Protein AF-A0A920T3Z1-F1 (afdb_monomer)

Solvent-accessible surface area (backbone atoms only — not comparable to full-atom values): 3252 Å² total; per-residue (Å²): 115,73,66,35,59,51,47,38,53,52,33,56,53,45,37,76,77,45,74,77,45,21,67,51,29,42,55,29,14,55,30,28,46,75,74,71,35,52,73,60,14,51,54,23,40,55,50,8,41,73,54,66,39,63,70,88,79,68,80,122

Mean predicted aligned error: 4.26 Å

Sequence (60 aa):
MGDFEQAISNFSKAIKLKPDVADIYGNRAVAHAAIGQDIESEKDFDEAVRLGAPPDGLGV

Foldseek 3Di:
DVVLVVLLVVLVVVCVVPVLALVSLLSNLVSCVVVVNNVSSVVSNVSSVVSPDDNVVRDD

Nearest PDB structures (foldseek):
  3kd7-assembly1_A  TM=9.531E-01  e=1.195E-02  unidentified
  8fwd-assembly1_7  TM=9.603E-01  e=1.507E-01  synthetic construct
  6c6k-assembly1_A  TM=9.129E-01  e=1.131E+00  Homo sapiens
  6c6k-assembly2_B  TM=8.823E-01  e=1.693E+00  Homo sapiens
  5w5i-assembly1_C  TM=8.380E-01  e=1.693E+00  Homo sapiens

Radius of gyration: 10.48 Å; Cα contacts (8 Å, |Δi|>4): 66; chains: 1; bounding box: 26×26×20 Å

Structure (mmCIF, N/CA/C/O backbone):
data_AF-A0A920T3Z1-F1
#
_entry.id   AF-A0A920T3Z1-F1
#
loop_
_atom_site.group_PDB
_atom_site.id
_atom_site.type_symbol
_atom_site.label_atom_id
_atom_site.label_alt_id
_atom_site.label_comp_id
_atom_site.label_asym_id
_atom_site.label_entity_id
_atom_site.label_seq_id
_atom_site.pdbx_PDB_ins_code
_atom_site.Cartn_x
_atom_site.Cartn_y
_atom_site.Cartn_z
_atom_site.occupancy
_atom_site.B_iso_or_equiv
_atom_site.auth_seq_id
_atom_site.auth_comp_id
_atom_site.auth_asym_id
_atom_site.auth_atom_id
_atom_site.pdbx_PDB_model_num
ATOM 1 N N . MET A 1 1 ? -18.117 0.123 3.615 1.00 58.72 1 MET A N 1
ATOM 2 C CA . MET A 1 1 ? -16.975 0.287 4.546 1.00 58.72 1 MET A CA 1
ATOM 3 C C . MET A 1 1 ? -16.261 -1.045 4.769 1.00 58.72 1 MET A C 1
ATOM 5 O O . MET A 1 1 ? -15.063 -1.082 4.546 1.00 58.72 1 MET A O 1
ATOM 9 N N . GLY A 1 2 ? -16.966 -2.148 5.065 1.00 71.94 2 GLY A N 1
ATOM 10 C CA . GLY A 1 2 ? -16.327 -3.466 5.250 1.00 71.94 2 GLY A CA 1
ATOM 11 C C . GLY A 1 2 ? -15.642 -4.079 4.013 1.00 71.94 2 GLY A C 1
ATOM 12 O O . GLY A 1 2 ? -14.739 -4.899 4.165 1.00 71.94 2 GLY A O 1
ATOM 13 N N . ASP A 1 3 ? -16.017 -3.675 2.796 1.00 84.62 3 ASP A N 1
ATOM 14 C CA . ASP A 1 3 ? -15.396 -4.176 1.560 1.00 84.62 3 ASP A CA 1
ATOM 15 C C . ASP A 1 3 ? -13.965 -3.654 1.357 1.00 84.62 3 ASP A C 1
ATOM 17 O O . ASP A 1 3 ? -13.098 -4.386 0.881 1.00 84.62 3 ASP A O 1
ATOM 21 N N . PHE A 1 4 ? -13.689 -2.415 1.777 1.00 90.62 4 PHE A N 1
ATOM 22 C CA . PHE A 1 4 ? -12.367 -1.801 1.628 1.00 90.62 4 PHE A CA 1
ATOM 23 C C . PHE A 1 4 ? -11.355 -2.369 2.623 1.00 90.62 4 PHE A C 1
ATOM 25 O O . PHE A 1 4 ? -10.228 -2.666 2.241 1.00 90.62 4 PHE A O 1
ATOM 32 N N . GLU A 1 5 ? -11.758 -2.624 3.870 1.00 92.31 5 GLU A N 1
ATOM 33 C CA . GLU A 1 5 ? -10.888 -3.280 4.858 1.00 92.31 5 GLU A CA 1
ATOM 34 C C . GLU A 1 5 ? -10.508 -4.707 4.423 1.00 92.31 5 GLU A C 1
ATOM 36 O O . GLU A 1 5 ? -9.352 -5.129 4.545 1.00 92.31 5 GLU A O 1
ATOM 41 N N . GLN A 1 6 ? -11.455 -5.449 3.837 1.00 94.44 6 GLN A N 1
ATOM 42 C CA . GLN A 1 6 ? -11.167 -6.749 3.226 1.00 94.44 6 GLN A CA 1
ATOM 43 C C . GLN A 1 6 ? -10.239 -6.629 2.014 1.00 94.44 6 GLN A C 1
ATOM 45 O O . GLN A 1 6 ? -9.310 -7.432 1.884 1.00 94.44 6 GLN A O 1
ATOM 50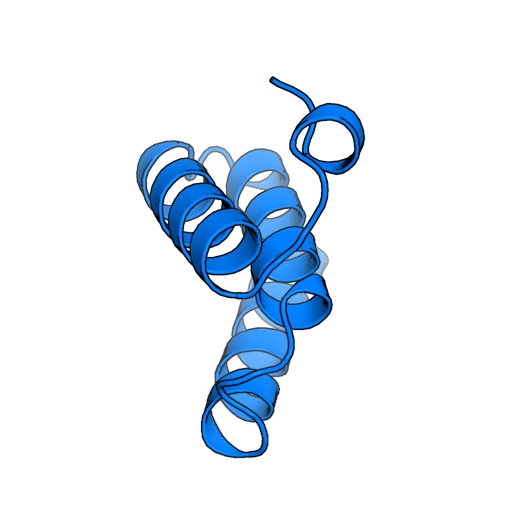 N N . ALA A 1 7 ? -10.448 -5.631 1.153 1.00 94.00 7 ALA A N 1
ATOM 51 C CA . ALA A 1 7 ? -9.571 -5.362 0.018 1.00 94.00 7 ALA A CA 1
ATOM 52 C C . ALA A 1 7 ? -8.132 -5.084 0.482 1.00 94.00 7 ALA A C 1
ATOM 54 O O . ALA A 1 7 ? -7.206 -5.739 0.007 1.00 94.00 7 ALA A O 1
ATOM 55 N N . ILE A 1 8 ? -7.948 -4.228 1.490 1.00 95.75 8 ILE A N 1
ATOM 56 C CA . ILE A 1 8 ? -6.642 -3.933 2.099 1.00 95.75 8 ILE A CA 1
ATOM 57 C C . ILE A 1 8 ? -5.967 -5.210 2.604 1.00 95.75 8 ILE A C 1
ATOM 59 O O . ILE A 1 8 ? -4.777 -5.433 2.352 1.00 95.75 8 ILE A O 1
ATOM 63 N N . SER A 1 9 ? -6.713 -6.089 3.281 1.00 95.62 9 SER A N 1
ATOM 64 C CA . SER A 1 9 ? -6.183 -7.373 3.754 1.00 95.62 9 SER A CA 1
ATOM 65 C C . SER A 1 9 ? -5.740 -8.274 2.595 1.00 95.62 9 SER A C 1
ATOM 67 O O . SER A 1 9 ? -4.657 -8.866 2.639 1.00 95.62 9 SER A O 1
ATOM 69 N N . ASN A 1 10 ? -6.546 -8.356 1.535 1.00 96.19 10 ASN A N 1
ATOM 70 C CA . ASN A 1 10 ? -6.240 -9.155 0.351 1.00 96.19 10 ASN A CA 1
ATOM 71 C C . ASN A 1 10 ? -5.014 -8.619 -0.397 1.00 96.19 10 ASN A C 1
ATOM 73 O O . ASN A 1 10 ? -4.111 -9.398 -0.704 1.00 96.19 10 ASN A O 1
ATOM 77 N N . PHE A 1 11 ? -4.922 -7.305 -0.610 1.00 96.06 11 PHE A N 1
ATOM 78 C CA . PHE A 1 11 ? -3.749 -6.684 -1.223 1.00 96.06 11 PHE A CA 1
ATOM 79 C C . PHE A 1 11 ? -2.502 -6.843 -0.357 1.00 96.06 11 PHE A C 1
ATOM 81 O O . PHE A 1 11 ? -1.440 -7.170 -0.871 1.00 96.06 11 PHE A O 1
ATOM 88 N N . SER A 1 12 ? -2.625 -6.753 0.968 1.00 95.94 12 SER A N 1
ATOM 89 C CA . SER A 1 12 ? -1.500 -7.001 1.878 1.00 95.94 12 SER A CA 1
ATOM 90 C C . SER A 1 12 ? -0.974 -8.436 1.792 1.00 95.94 12 SER A C 1
ATOM 92 O O . SER A 1 12 ? 0.228 -8.666 1.916 1.00 95.94 12 SER A O 1
ATOM 94 N N . LYS A 1 13 ? -1.846 -9.424 1.555 1.00 97.06 13 LYS A N 1
ATOM 95 C CA . LYS A 1 13 ? -1.412 -10.799 1.258 1.00 97.06 13 LYS A CA 1
ATOM 96 C C . LYS A 1 13 ? -0.774 -10.893 -0.126 1.00 97.06 13 LYS A C 1
ATOM 98 O O . LYS A 1 13 ? 0.243 -11.563 -0.266 1.00 97.06 13 LYS A O 1
ATOM 103 N N . ALA A 1 14 ? -1.341 -10.220 -1.123 1.00 95.81 14 ALA A N 1
ATOM 104 C CA . ALA A 1 14 ? -0.810 -10.211 -2.480 1.00 95.81 14 ALA A CA 1
ATOM 105 C C . ALA A 1 14 ? 0.595 -9.583 -2.544 1.00 95.81 14 ALA A C 1
ATOM 107 O O . ALA A 1 14 ? 1.467 -10.153 -3.189 1.00 95.81 14 ALA A O 1
ATOM 108 N N . ILE A 1 15 ? 0.856 -8.518 -1.779 1.00 95.75 15 ILE A N 1
ATOM 109 C CA . ILE A 1 15 ? 2.182 -7.894 -1.629 1.00 95.75 15 ILE A CA 1
ATOM 110 C C . ILE A 1 15 ? 3.203 -8.877 -1.055 1.00 95.75 15 ILE A C 1
ATOM 112 O O . ILE A 1 15 ? 4.326 -8.954 -1.538 1.00 95.75 15 ILE A O 1
ATOM 116 N N . LYS A 1 16 ? 2.820 -9.703 -0.073 1.00 95.44 16 LYS A N 1
ATOM 117 C CA . LYS A 1 16 ? 3.720 -10.748 0.454 1.00 95.44 16 LYS A CA 1
ATOM 118 C C . LYS A 1 16 ? 4.096 -11.797 -0.595 1.00 95.44 16 LYS A C 1
ATOM 120 O O . LYS A 1 16 ? 5.141 -12.424 -0.464 1.00 95.44 16 LYS A O 1
ATOM 125 N N . LEU A 1 17 ? 3.235 -12.024 -1.588 1.00 95.94 17 LEU A N 1
ATOM 126 C CA . LEU A 1 17 ? 3.480 -12.976 -2.673 1.00 95.94 17 LEU A CA 1
ATOM 127 C C . LEU A 1 17 ? 4.237 -12.337 -3.842 1.00 95.94 17 LEU A C 1
ATOM 129 O O . LEU A 1 17 ? 5.039 -13.008 -4.485 1.00 95.94 17 LEU A O 1
ATOM 133 N N . LYS A 1 18 ? 3.947 -11.069 -4.139 1.00 93.25 18 LYS A N 1
ATOM 134 C CA . LYS A 1 18 ? 4.512 -10.301 -5.248 1.00 93.25 18 LYS A CA 1
ATOM 135 C C . LYS A 1 18 ? 4.726 -8.844 -4.815 1.00 93.25 18 LYS A C 1
ATOM 137 O O . LYS A 1 18 ? 3.872 -8.004 -5.101 1.00 93.25 18 LYS A O 1
ATOM 142 N N . PRO A 1 19 ? 5.841 -8.547 -4.130 1.00 93.81 19 PRO A N 1
ATOM 143 C CA . PRO A 1 19 ? 6.122 -7.199 -3.645 1.00 93.81 19 PRO A CA 1
ATOM 144 C C . PRO A 1 19 ? 6.537 -6.240 -4.767 1.00 93.81 19 PRO A C 1
ATOM 146 O O . PRO A 1 19 ? 6.535 -5.041 -4.562 1.00 93.81 19 PRO A O 1
ATOM 149 N N . ASP A 1 20 ? 6.854 -6.740 -5.961 1.00 92.94 20 ASP A N 1
ATOM 150 C CA . ASP A 1 20 ? 7.342 -5.914 -7.072 1.00 92.94 20 ASP A CA 1
ATOM 151 C C . ASP A 1 20 ? 6.237 -5.487 -8.058 1.00 92.94 20 ASP A C 1
ATOM 153 O O . ASP A 1 20 ? 6.520 -5.066 -9.178 1.00 92.94 20 ASP A O 1
ATOM 157 N N . VAL A 1 21 ? 4.960 -5.646 -7.693 1.00 93.62 21 VAL A N 1
ATOM 158 C CA . VAL A 1 21 ? 3.828 -5.316 -8.576 1.00 93.62 21 VAL A CA 1
ATOM 159 C C . VAL A 1 21 ? 3.188 -4.009 -8.131 1.00 93.62 21 VAL A C 1
ATOM 161 O O . VAL A 1 21 ? 2.377 -3.987 -7.204 1.00 93.62 21 VAL A O 1
ATOM 164 N N . ALA A 1 2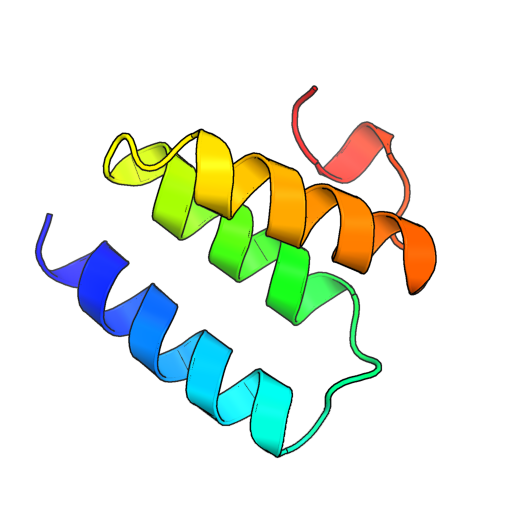2 ? 3.517 -2.936 -8.848 1.00 92.81 22 ALA A N 1
ATOM 165 C CA . ALA A 1 22 ? 3.060 -1.578 -8.567 1.00 92.81 22 ALA A CA 1
ATOM 166 C C . ALA A 1 22 ? 1.525 -1.447 -8.466 1.00 92.81 22 ALA A C 1
ATOM 168 O O . ALA A 1 22 ? 1.019 -0.775 -7.569 1.00 92.81 22 ALA A O 1
ATOM 169 N N . ASP A 1 23 ? 0.771 -2.158 -9.316 1.00 91.75 23 ASP A N 1
ATOM 170 C CA . ASP A 1 23 ? -0.700 -2.142 -9.300 1.00 91.75 23 ASP A CA 1
ATOM 171 C C . ASP A 1 23 ? -1.295 -2.597 -7.961 1.00 91.75 23 ASP A C 1
ATOM 173 O O . ASP A 1 23 ? -2.371 -2.146 -7.570 1.00 91.75 23 ASP A O 1
ATOM 177 N N . ILE A 1 24 ? -0.631 -3.507 -7.239 1.00 94.69 24 ILE A N 1
ATOM 178 C CA . ILE A 1 24 ? -1.154 -4.006 -5.960 1.00 94.69 24 ILE A CA 1
ATOM 179 C C . ILE A 1 24 ? -1.112 -2.892 -4.911 1.00 94.69 24 ILE A C 1
ATOM 181 O O . ILE A 1 24 ? -2.068 -2.736 -4.151 1.00 94.69 24 ILE A O 1
ATOM 185 N N . TYR A 1 25 ? -0.040 -2.102 -4.907 1.00 95.06 25 TYR A N 1
ATOM 186 C CA . TYR A 1 25 ? 0.101 -0.953 -4.023 1.00 95.06 25 TYR A CA 1
ATOM 187 C C . TYR A 1 25 ? -0.886 0.152 -4.401 1.00 95.06 25 TYR 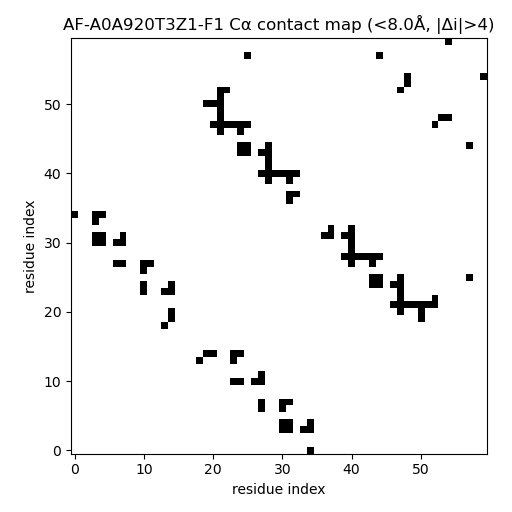A C 1
ATOM 189 O O . TYR A 1 25 ? -1.626 0.602 -3.536 1.00 95.06 25 TYR A O 1
ATOM 197 N N . GLY A 1 26 ? -1.022 0.494 -5.68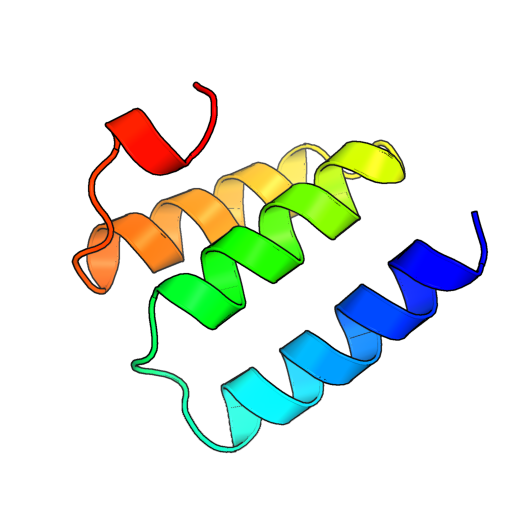8 1.00 93.44 26 GLY A N 1
ATOM 198 C CA . GLY A 1 26 ? -2.008 1.487 -6.134 1.00 93.44 26 GLY A CA 1
ATOM 199 C C . GLY A 1 26 ? -3.453 1.110 -5.776 1.00 93.44 26 GLY A C 1
ATOM 200 O O . GLY A 1 26 ? -4.216 1.933 -5.275 1.00 93.44 26 GLY A O 1
ATOM 201 N N . ASN A 1 27 ? -3.829 -0.161 -5.941 1.00 92.81 27 ASN A N 1
ATOM 202 C CA . ASN A 1 27 ? -5.163 -0.632 -5.561 1.00 92.81 27 ASN A CA 1
ATOM 203 C C . ASN A 1 27 ? -5.382 -0.638 -4.038 1.00 92.81 27 ASN A C 1
ATOM 205 O O . ASN A 1 27 ? -6.494 -0.371 -3.572 1.00 92.81 27 ASN A O 1
ATOM 209 N N . ARG A 1 28 ? -4.337 -0.929 -3.250 1.00 95.50 28 ARG A N 1
ATOM 210 C CA . ARG A 1 28 ? -4.399 -0.846 -1.785 1.00 95.50 28 ARG A CA 1
ATOM 211 C C . ARG A 1 28 ? -4.490 0.602 -1.308 1.00 95.50 28 ARG A C 1
ATOM 213 O O . ARG A 1 28 ? -5.306 0.873 -0.430 1.00 95.50 28 ARG A O 1
ATOM 220 N N . ALA A 1 29 ? -3.769 1.518 -1.949 1.00 94.50 29 ALA A N 1
ATOM 221 C CA . ALA A 1 29 ? -3.839 2.948 -1.687 1.00 94.50 29 ALA A CA 1
ATOM 222 C C . ALA A 1 29 ? -5.262 3.488 -1.880 1.00 94.50 29 ALA A C 1
ATOM 224 O O . ALA A 1 29 ? -5.837 4.067 -0.963 1.00 94.50 29 ALA A O 1
ATOM 225 N N . VAL A 1 30 ? -5.899 3.182 -3.016 1.00 93.06 30 VAL A N 1
ATOM 226 C CA . VAL A 1 30 ? -7.299 3.566 -3.277 1.00 93.06 30 VAL A CA 1
ATOM 227 C C . VAL A 1 30 ? -8.245 3.027 -2.198 1.00 93.06 30 VAL A C 1
ATOM 229 O O . VAL A 1 30 ? -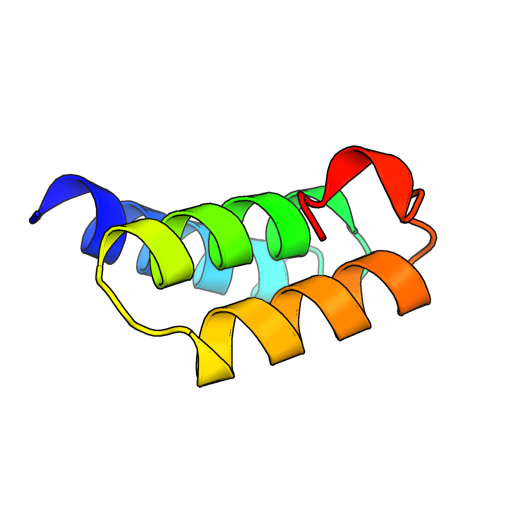9.151 3.734 -1.752 1.00 93.06 30 VAL A O 1
ATOM 232 N N . ALA A 1 31 ? -8.035 1.790 -1.740 1.00 94.06 31 ALA A N 1
ATOM 233 C CA . ALA A 1 31 ? -8.834 1.218 -0.660 1.00 94.06 31 ALA A CA 1
ATOM 234 C C . ALA A 1 31 ? -8.596 1.927 0.688 1.00 94.06 31 ALA A C 1
ATOM 236 O O . ALA A 1 31 ? -9.559 2.128 1.427 1.00 94.06 31 ALA A O 1
ATOM 237 N N . HIS A 1 32 ? -7.361 2.342 0.988 1.00 94.88 32 HIS A N 1
ATOM 238 C CA . HIS A 1 32 ? -7.027 3.159 2.158 1.00 94.88 32 HIS A CA 1
ATOM 239 C C . HIS A 1 32 ? -7.682 4.547 2.095 1.00 94.88 32 HIS A C 1
ATOM 241 O O . HIS A 1 32 ? -8.344 4.947 3.056 1.00 94.88 32 HIS A O 1
ATOM 247 N N . ALA A 1 33 ? -7.597 5.242 0.958 1.00 92.56 33 ALA A N 1
ATOM 248 C CA . ALA A 1 33 ? -8.259 6.531 0.746 1.00 92.56 33 ALA A CA 1
ATOM 249 C C . ALA A 1 33 ? -9.785 6.427 0.927 1.00 92.56 33 ALA A C 1
ATOM 251 O O . ALA A 1 33 ? -10.409 7.262 1.580 1.00 92.56 33 ALA A O 1
ATOM 252 N N . ALA A 1 34 ? -10.399 5.343 0.439 1.00 91.75 34 ALA A N 1
ATOM 253 C CA . ALA A 1 34 ? -11.840 5.117 0.557 1.00 91.75 34 ALA A CA 1
ATOM 254 C C . ALA A 1 34 ? -12.343 4.939 2.006 1.00 91.75 34 ALA A C 1
ATOM 256 O O . ALA A 1 34 ? -13.544 5.069 2.259 1.00 91.75 34 ALA A O 1
ATOM 257 N N . ILE A 1 35 ? -11.449 4.650 2.959 1.00 93.12 35 ILE A N 1
ATOM 258 C CA . ILE A 1 35 ? -11.761 4.567 4.395 1.00 93.12 35 ILE A CA 1
ATOM 259 C C . ILE A 1 35 ? -11.137 5.705 5.217 1.00 93.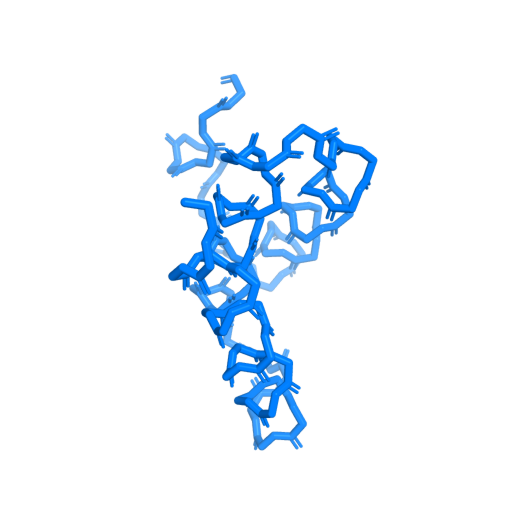12 35 ILE A C 1
ATOM 261 O O . ILE A 1 35 ? -11.170 5.649 6.446 1.00 93.12 35 ILE A O 1
ATOM 265 N N . GLY A 1 36 ? -10.599 6.740 4.560 1.00 93.06 36 GLY A N 1
ATOM 266 C CA . GLY A 1 36 ? -9.996 7.913 5.204 1.00 93.06 36 GLY A CA 1
ATOM 267 C C . GLY A 1 36 ? -8.624 7.652 5.829 1.00 93.06 36 GLY A C 1
ATOM 268 O O . GLY A 1 36 ? -8.229 8.338 6.769 1.00 93.06 36 GLY A O 1
ATOM 269 N N . GLN A 1 37 ? -7.907 6.630 5.359 1.00 94.50 37 GLN A N 1
ATOM 270 C CA . GLN A 1 37 ? -6.540 6.322 5.781 1.00 94.50 37 GLN A CA 1
ATOM 271 C C . GLN A 1 37 ? -5.523 6.958 4.830 1.00 94.50 37 GLN A C 1
ATOM 273 O O . GLN A 1 37 ? -4.715 6.266 4.213 1.00 94.50 37 GLN A O 1
ATOM 278 N N . ASP A 1 38 ? -5.555 8.284 4.729 1.00 91.31 38 ASP A N 1
ATOM 279 C CA . ASP A 1 38 ? -4.784 9.037 3.732 1.00 91.31 38 ASP A CA 1
ATOM 280 C C . ASP A 1 38 ? -3.269 8.805 3.865 1.00 91.31 38 ASP A C 1
ATOM 282 O O . ASP A 1 38 ? -2.599 8.553 2.872 1.00 91.31 38 ASP A O 1
ATOM 286 N N . ILE A 1 39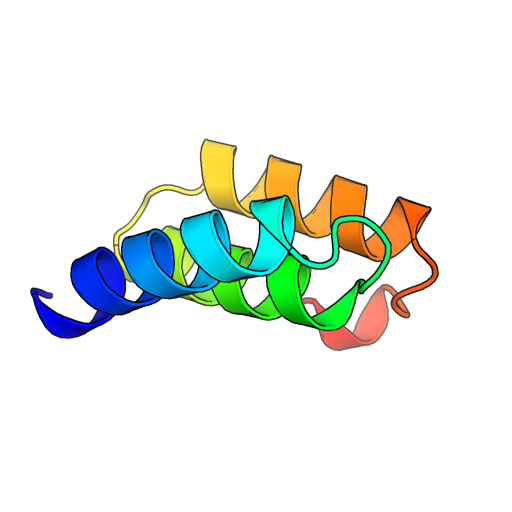 ? -2.747 8.733 5.097 1.00 94.44 39 ILE A N 1
ATOM 287 C CA . ILE A 1 39 ? -1.318 8.468 5.359 1.00 94.44 39 ILE A CA 1
ATOM 288 C C . ILE A 1 39 ? -0.872 7.109 4.797 1.00 94.44 39 ILE A C 1
ATOM 290 O O . ILE A 1 39 ? 0.234 6.979 4.275 1.00 94.44 39 ILE A O 1
ATOM 294 N N . GLU A 1 40 ? -1.698 6.070 4.941 1.00 94.62 40 GLU A N 1
ATOM 295 C CA . GLU A 1 40 ? -1.364 4.742 4.409 1.00 94.62 40 GLU A CA 1
ATOM 296 C C . GLU A 1 40 ? -1.554 4.701 2.889 1.00 94.62 40 GLU A C 1
ATOM 298 O O . GLU A 1 40 ? -0.761 4.070 2.193 1.00 94.62 40 GLU A O 1
ATOM 303 N N . SER A 1 41 ? -2.536 5.443 2.368 1.00 94.31 41 SER A N 1
ATOM 304 C CA . SER A 1 41 ? -2.721 5.628 0.929 1.00 94.31 41 SER A CA 1
ATOM 305 C C . SER A 1 41 ? -1.506 6.282 0.273 1.00 94.31 41 SER A C 1
ATOM 307 O O . SER A 1 41 ? -1.024 5.782 -0.738 1.00 94.31 41 SER A O 1
ATOM 309 N N . GLU A 1 42 ? -0.989 7.373 0.842 1.00 94.06 42 GLU A N 1
ATOM 310 C CA . GLU A 1 42 ? 0.186 8.079 0.316 1.00 94.06 42 GLU A CA 1
ATOM 311 C C . GLU A 1 42 ? 1.415 7.164 0.270 1.00 94.06 42 GLU A C 1
ATOM 313 O O . GLU A 1 42 ? 2.083 7.083 -0.758 1.00 94.06 42 GLU A O 1
ATOM 318 N N . LYS A 1 43 ? 1.667 6.393 1.337 1.00 94.69 43 LYS A N 1
ATOM 319 C CA . LYS A 1 43 ? 2.782 5.431 1.370 1.00 94.69 43 LYS A CA 1
ATOM 320 C C . LYS A 1 43 ? 2.680 4.374 0.277 1.00 94.69 43 LYS A C 1
ATOM 322 O O . LYS A 1 43 ? 3.687 4.011 -0.328 1.00 94.69 43 LYS A O 1
ATOM 327 N N . ASP A 1 44 ? 1.481 3.847 0.057 1.00 95.00 44 ASP A N 1
ATOM 328 C CA . ASP A 1 44 ? 1.260 2.848 -0.981 1.00 95.00 44 ASP A CA 1
ATOM 329 C C . ASP A 1 44 ? 1.402 3.446 -2.380 1.00 95.00 44 ASP A C 1
ATOM 331 O O . ASP A 1 44 ? 1.965 2.803 -3.265 1.00 95.00 44 ASP A O 1
ATOM 335 N N . PHE A 1 45 ? 0.966 4.688 -2.587 1.00 93.25 45 PHE A N 1
ATOM 336 C CA . PHE A 1 45 ? 1.199 5.380 -3.848 1.00 93.25 45 PHE A CA 1
ATOM 337 C C . PHE A 1 45 ? 2.681 5.649 -4.104 1.00 93.25 45 PHE A C 1
ATOM 339 O O . PHE A 1 45 ? 3.153 5.375 -5.208 1.00 93.25 45 PHE A O 1
ATOM 346 N N . ASP A 1 46 ? 3.433 6.082 -3.095 1.00 93.81 46 ASP A N 1
ATOM 347 C CA . ASP A 1 46 ? 4.883 6.258 -3.204 1.00 93.81 46 ASP A CA 1
ATOM 348 C C . ASP A 1 46 ? 5.584 4.951 -3.590 1.00 93.81 46 ASP A C 1
ATOM 350 O O . ASP A 1 46 ? 6.458 4.934 -4.463 1.00 93.81 46 ASP A O 1
ATOM 354 N N . GLU A 1 47 ? 5.188 3.834 -2.978 1.00 93.81 47 GLU A N 1
ATOM 355 C CA . GLU A 1 47 ? 5.766 2.534 -3.306 1.00 93.81 47 GLU A CA 1
ATOM 356 C C . GLU A 1 47 ? 5.341 2.057 -4.703 1.00 93.81 47 GLU A C 1
ATOM 358 O O . GLU A 1 47 ? 6.170 1.541 -5.454 1.00 93.81 47 GLU A O 1
ATOM 363 N N . ALA A 1 48 ? 4.097 2.310 -5.120 1.00 93.81 48 ALA A N 1
ATOM 364 C CA . ALA A 1 48 ? 3.654 2.039 -6.486 1.00 93.81 48 ALA A CA 1
ATOM 365 C C . ALA A 1 48 ? 4.506 2.808 -7.512 1.00 93.81 48 ALA A C 1
ATOM 367 O O . ALA A 1 48 ? 4.979 2.219 -8.487 1.00 93.81 48 ALA A O 1
ATOM 368 N N . VAL A 1 49 ? 4.761 4.101 -7.282 1.00 91.69 49 VAL A N 1
ATOM 369 C CA . VAL A 1 49 ? 5.614 4.930 -8.153 1.00 91.69 49 VAL A CA 1
ATOM 370 C C . VAL A 1 49 ? 7.049 4.407 -8.175 1.00 91.69 49 VAL A C 1
ATOM 372 O O . VAL A 1 49 ? 7.647 4.293 -9.246 1.00 91.69 49 VAL A O 1
ATOM 375 N N . ARG A 1 50 ? 7.604 4.019 -7.019 1.00 92.62 50 ARG A N 1
ATOM 376 C CA . ARG A 1 50 ? 8.944 3.411 -6.929 1.00 92.62 50 ARG A CA 1
ATOM 377 C C . ARG A 1 50 ? 9.072 2.121 -7.734 1.00 92.62 50 ARG A C 1
ATOM 379 O O . ARG A 1 50 ? 10.132 1.871 -8.303 1.00 92.62 50 ARG A O 1
ATOM 386 N N . LEU A 1 51 ? 8.003 1.331 -7.800 1.00 91.88 51 LEU A N 1
ATOM 387 C CA . LEU A 1 51 ? 7.928 0.100 -8.588 1.00 91.88 51 LEU A CA 1
ATOM 388 C C . LEU A 1 51 ? 7.639 0.345 -10.080 1.00 91.88 51 LEU A C 1
ATOM 390 O O . LEU A 1 51 ? 7.654 -0.599 -10.868 1.00 91.88 51 LEU A O 1
ATOM 394 N N . GLY A 1 52 ? 7.418 1.599 -10.486 1.00 88.88 52 GLY A N 1
ATOM 395 C CA . GLY A 1 52 ? 7.254 2.001 -11.882 1.00 88.88 52 GLY A CA 1
ATOM 396 C C . GLY A 1 52 ? 5.814 2.285 -12.313 1.00 88.88 52 GLY A C 1
ATOM 397 O O . GLY A 1 52 ? 5.568 2.372 -13.518 1.00 88.88 52 GLY A O 1
ATOM 398 N N . ALA A 1 53 ? 4.864 2.442 -11.382 1.00 85.75 53 ALA 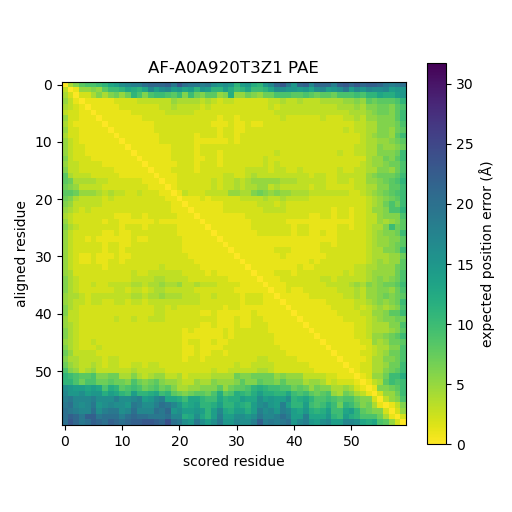A N 1
ATOM 399 C CA . ALA A 1 53 ? 3.542 2.954 -11.735 1.00 85.75 53 ALA A CA 1
ATOM 400 C C . ALA A 1 53 ? 3.638 4.409 -12.230 1.00 85.75 53 ALA A C 1
ATOM 402 O O . ALA A 1 53 ? 4.365 5.219 -11.645 1.00 85.75 53 ALA A O 1
ATOM 403 N N . PRO A 1 54 ? 2.895 4.771 -13.290 1.00 75.94 54 PRO A N 1
ATOM 404 C CA . PRO A 1 54 ? 2.825 6.148 -13.746 1.00 75.94 54 PRO A CA 1
ATOM 405 C 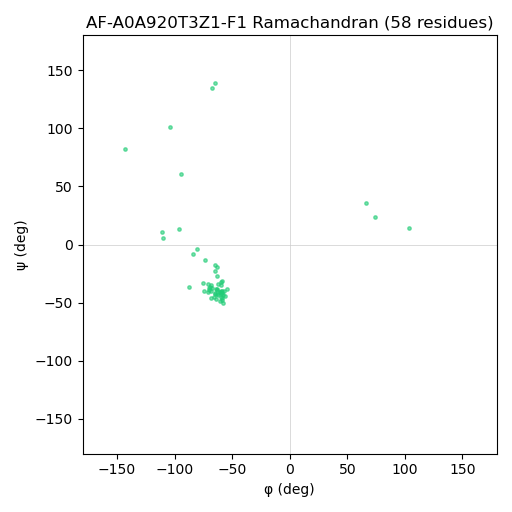C . PRO A 1 54 ? 2.107 7.019 -12.697 1.00 75.94 54 PRO A C 1
ATOM 407 O O . PRO A 1 54 ? 1.035 6.629 -12.226 1.00 75.94 54 PRO A O 1
ATOM 410 N N . PRO A 1 55 ? 2.643 8.207 -12.363 1.00 66.81 55 PRO A N 1
ATOM 411 C CA . PRO A 1 55 ? 2.045 9.093 -11.360 1.00 66.81 55 PRO A CA 1
ATOM 412 C C . PRO A 1 55 ? 0.613 9.534 -11.718 1.00 66.81 55 PRO A C 1
ATOM 414 O O . PRO A 1 55 ? -0.230 9.632 -10.833 1.00 66.81 55 PRO A O 1
ATOM 417 N N . ASP A 1 56 ? 0.294 9.683 -13.010 1.00 64.88 56 ASP A N 1
ATOM 418 C CA . ASP A 1 56 ? -1.049 10.040 -13.507 1.00 64.88 56 ASP A CA 1
ATOM 419 C C . ASP A 1 56 ? -2.147 9.000 -13.198 1.00 64.88 56 ASP A C 1
ATOM 421 O O . ASP A 1 56 ? -3.334 9.318 -13.252 1.00 64.88 56 ASP A O 1
ATOM 425 N N . GLY A 1 57 ? -1.788 7.749 -12.884 1.00 57.66 57 GLY A N 1
ATOM 426 C CA . GLY A 1 57 ? -2.756 6.693 -12.560 1.00 57.66 57 GLY A CA 1
ATOM 427 C C . GLY A 1 57 ? -3.219 6.685 -11.101 1.00 57.66 57 GLY A C 1
ATOM 428 O O . GLY A 1 57 ? -4.112 5.913 -10.755 1.00 57.66 57 GLY A O 1
ATOM 429 N N . LEU A 1 58 ? -2.601 7.505 -10.245 1.00 59.44 58 LEU A N 1
ATOM 430 C CA . LEU A 1 58 ? -2.679 7.378 -8.786 1.00 59.44 58 LEU A CA 1
ATOM 431 C C . LEU A 1 58 ? -3.480 8.501 -8.107 1.00 59.44 58 LEU A C 1
ATOM 433 O O . LEU A 1 58 ? -3.600 8.514 -6.889 1.00 59.44 58 LEU A O 1
ATOM 437 N N . GLY A 1 59 ? -4.114 9.384 -8.884 1.00 56.91 59 GLY A N 1
ATOM 438 C CA . GLY A 1 59 ? -5.114 10.323 -8.365 1.00 56.91 59 GLY A CA 1
ATOM 439 C C . GLY A 1 59 ? -4.568 11.387 -7.406 1.00 56.91 59 GLY A C 1
ATOM 440 O O . GLY A 1 59 ? -5.277 11.751 -6.468 1.00 56.91 59 GLY A O 1
ATOM 441 N N . VAL A 1 60 ? -3.343 11.872 -7.648 1.00 49.28 60 VAL A N 1
ATOM 442 C CA . VAL A 1 60 ? -2.805 13.113 -7.056 1.00 49.28 60 VAL A CA 1
ATOM 443 C C . VAL A 1 60 ? -3.022 14.312 -7.970 1.00 49.28 60 VAL A C 1
ATOM 445 O O . VAL A 1 60 ? -2.942 14.136 -9.207 1.00 49.28 60 VAL A O 1
#

pLDDT: mean 88.87, std 11.72, range [49.28, 97.06]

Secondary structure (DSSP, 8-state):
-HHHHHHHHHHHHHHHH-TT-HHHHHHHHHHHHTTT-HHHHHHHHHHHHHTT--GGGS--